Protein AF-A0A2V9JJ80-F1 (afdb_monomer)

Structure (mmCIF, N/CA/C/O backbone):
data_AF-A0A2V9JJ80-F1
#
_entry.id   AF-A0A2V9JJ80-F1
#
loop_
_atom_site.group_PDB
_atom_site.id
_atom_site.type_symbol
_atom_site.label_atom_id
_atom_site.label_alt_id
_atom_site.label_comp_id
_atom_site.label_asym_id
_atom_site.label_entity_id
_atom_site.label_seq_id
_atom_site.pdbx_PDB_ins_code
_atom_site.Cartn_x
_atom_site.Cartn_y
_atom_site.Cartn_z
_atom_site.occupancy
_atom_site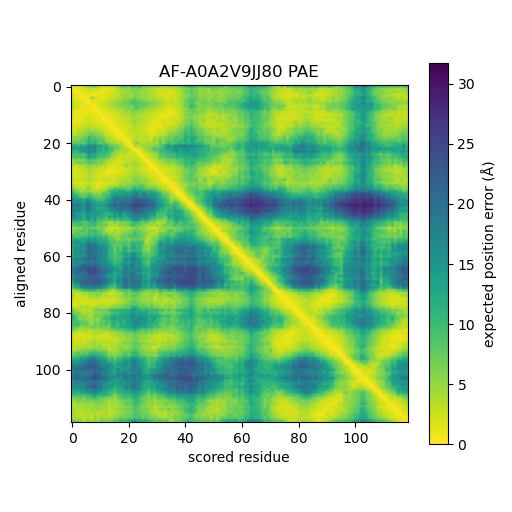.B_iso_or_equiv
_atom_site.auth_seq_id
_atom_site.auth_comp_id
_atom_site.auth_asym_id
_atom_site.auth_atom_id
_atom_site.pdbx_PDB_model_num
ATOM 1 N N . TRP A 1 1 ? -4.867 1.746 -1.359 1.00 83.94 1 TRP A N 1
ATOM 2 C CA . TRP A 1 1 ? -5.745 0.663 -0.874 1.00 83.94 1 TRP A CA 1
ATOM 3 C C . TRP A 1 1 ? -5.956 0.788 0.619 1.00 83.94 1 TRP A C 1
ATOM 5 O O . TRP A 1 1 ? -5.020 1.147 1.318 1.00 83.94 1 TRP A O 1
ATOM 15 N N . ILE A 1 2 ? -7.174 0.524 1.098 1.00 88.44 2 ILE A N 1
ATOM 16 C CA . ILE A 1 2 ? -7.571 0.784 2.489 1.00 88.44 2 ILE A CA 1
ATOM 17 C C . ILE A 1 2 ? -8.243 -0.460 3.075 1.00 88.44 2 ILE A C 1
ATOM 19 O O . ILE A 1 2 ? -9.131 -1.037 2.441 1.00 88.44 2 ILE A O 1
ATOM 23 N N . LYS A 1 3 ? -7.853 -0.871 4.286 1.00 91.19 3 LYS A N 1
ATOM 24 C CA . LYS A 1 3 ? -8.502 -1.970 5.006 1.00 91.19 3 LYS A CA 1
ATOM 25 C C . LYS A 1 3 ? -8.538 -1.756 6.510 1.00 91.19 3 LYS A C 1
ATOM 27 O O . LYS A 1 3 ? -7.521 -1.507 7.142 1.00 91.19 3 LYS A O 1
ATOM 32 N N . THR A 1 4 ? -9.712 -1.952 7.090 1.00 88.81 4 THR A N 1
ATOM 33 C CA . THR A 1 4 ? -9.906 -1.899 8.538 1.00 88.81 4 THR A CA 1
ATOM 34 C C . THR A 1 4 ? -9.625 -3.255 9.173 1.00 88.81 4 THR A C 1
ATOM 36 O O . THR A 1 4 ? -10.205 -4.265 8.758 1.00 88.81 4 THR A O 1
ATOM 39 N N . ASP A 1 5 ? -8.792 -3.274 10.209 1.00 87.12 5 ASP A N 1
ATOM 40 C CA . ASP A 1 5 ? -8.823 -4.341 11.197 1.00 87.12 5 ASP A CA 1
ATOM 41 C C . ASP A 1 5 ? -10.119 -4.214 12.000 1.00 87.12 5 ASP A C 1
ATOM 43 O O . ASP A 1 5 ? -10.308 -3.304 12.800 1.00 87.12 5 ASP A O 1
ATOM 47 N N . ARG A 1 6 ? -11.036 -5.150 11.772 1.00 83.81 6 ARG A N 1
ATOM 48 C CA . ARG A 1 6 ? -12.364 -5.159 12.393 1.00 83.81 6 ARG A CA 1
ATOM 49 C C . ARG A 1 6 ? -12.331 -5.337 13.913 1.00 83.81 6 ARG A C 1
ATOM 51 O O . ARG A 1 6 ? -13.335 -5.033 14.545 1.00 83.81 6 ARG A O 1
ATOM 58 N N . SER A 1 7 ? -11.249 -5.877 14.471 1.00 83.69 7 SER A N 1
ATOM 59 C CA . SER A 1 7 ? -11.152 -6.211 15.896 1.00 83.69 7 SER A CA 1
AT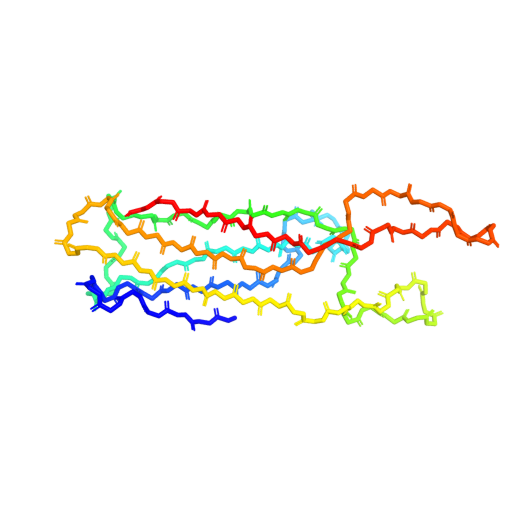OM 60 C C . SER A 1 7 ? -10.736 -5.023 16.764 1.00 83.69 7 SER A C 1
ATOM 62 O O . SER A 1 7 ? -11.223 -4.886 17.884 1.00 83.69 7 SER A O 1
ATOM 64 N N . THR A 1 8 ? -9.856 -4.174 16.233 1.00 80.06 8 THR A N 1
ATOM 65 C CA . THR A 1 8 ? -9.323 -2.980 16.898 1.00 80.06 8 THR A CA 1
ATOM 66 C C . THR A 1 8 ? -9.903 -1.694 16.323 1.00 80.06 8 THR A C 1
ATOM 68 O O . THR A 1 8 ? -9.883 -0.670 16.986 1.00 80.06 8 THR A O 1
ATOM 71 N N . GLY A 1 9 ? -10.438 -1.721 15.100 1.00 82.88 9 GLY A N 1
ATOM 72 C CA . GLY A 1 9 ? -10.909 -0.536 14.384 1.00 82.88 9 GLY A CA 1
ATOM 73 C C . GLY A 1 9 ? -9.802 0.241 13.665 1.00 82.88 9 GLY A C 1
ATOM 74 O O . GLY A 1 9 ? -10.101 1.255 13.037 1.00 82.88 9 GLY A O 1
ATOM 75 N N . ILE A 1 10 ? -8.550 -0.230 13.702 1.00 84.38 10 ILE A N 1
ATOM 76 C CA . ILE A 1 10 ? -7.419 0.419 13.027 1.00 84.38 10 ILE A CA 1
ATOM 77 C C . ILE A 1 10 ? -7.591 0.333 11.507 1.00 84.38 10 ILE A C 1
ATOM 79 O O . ILE A 1 10 ? -7.815 -0.740 10.938 1.00 84.38 10 ILE A O 1
ATOM 83 N N . ILE A 1 11 ? -7.474 1.469 10.825 1.00 86.94 11 ILE A N 1
ATOM 84 C CA . ILE A 1 11 ? -7.534 1.564 9.366 1.00 86.94 11 ILE A CA 1
ATOM 85 C C . ILE A 1 11 ? -6.114 1.513 8.816 1.00 86.94 11 ILE A C 1
ATOM 87 O O . ILE A 1 11 ? -5.292 2.356 9.143 1.00 86.94 11 ILE A O 1
ATOM 91 N N . ASN A 1 12 ? -5.852 0.563 7.927 1.00 86.44 12 ASN A N 1
ATOM 92 C CA . ASN A 1 12 ? -4.579 0.388 7.245 1.00 86.44 12 ASN A CA 1
ATOM 93 C C . ASN A 1 12 ? -4.662 0.943 5.828 1.00 86.44 12 ASN A C 1
ATOM 95 O O . ASN A 1 12 ? -5.611 0.640 5.102 1.00 86.44 12 ASN A O 1
ATOM 99 N N . ILE A 1 13 ? -3.663 1.716 5.420 1.00 86.88 13 ILE A N 1
ATOM 100 C CA . ILE A 1 13 ? -3.606 2.400 4.131 1.00 86.88 13 ILE A CA 1
ATOM 101 C C . ILE A 1 13 ? -2.283 2.056 3.460 1.00 86.88 13 ILE A C 1
ATOM 103 O O . ILE A 1 13 ? -1.235 2.557 3.852 1.00 86.88 13 ILE A O 1
ATOM 107 N N . ALA A 1 14 ? -2.347 1.221 2.427 1.00 86.88 14 ALA A N 1
ATOM 108 C CA . ALA A 1 14 ? -1.212 0.924 1.563 1.00 86.88 14 ALA A CA 1
ATOM 109 C C . ALA A 1 14 ? -1.273 1.792 0.300 1.00 86.88 14 ALA A C 1
ATOM 111 O O . ALA A 1 14 ? -2.326 1.862 -0.348 1.00 86.88 14 ALA A O 1
ATOM 112 N N . TYR A 1 15 ? -0.176 2.446 -0.067 1.00 82.19 15 TYR A N 1
ATOM 113 C CA . TYR A 1 15 ? -0.125 3.337 -1.228 1.00 82.19 15 TYR A CA 1
ATOM 114 C C . TYR A 1 15 ? 1.271 3.403 -1.847 1.00 82.19 15 TYR A C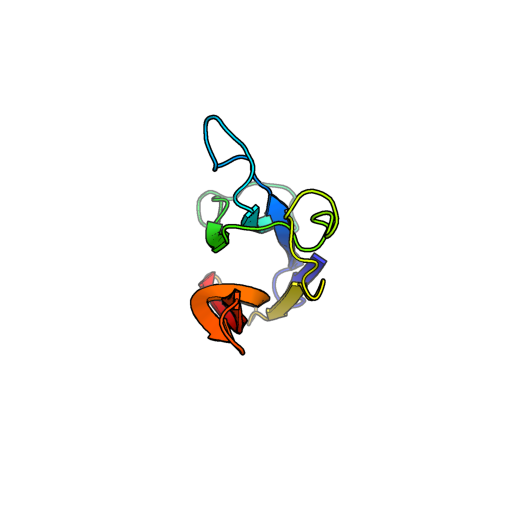 1
ATOM 116 O O . TYR A 1 15 ? 2.267 3.118 -1.186 1.00 82.19 15 TYR A O 1
ATOM 124 N N . TYR A 1 16 ? 1.327 3.780 -3.123 1.00 81.50 16 TYR A N 1
ATOM 125 C CA . TYR A 1 16 ? 2.578 4.069 -3.812 1.00 81.50 16 TYR A CA 1
ATOM 126 C C . TYR A 1 16 ? 2.985 5.530 -3.602 1.00 81.50 16 TYR A C 1
ATOM 128 O O . TYR A 1 16 ? 2.131 6.417 -3.589 1.00 81.50 16 TYR A O 1
ATOM 136 N N . THR A 1 17 ? 4.280 5.790 -3.461 1.00 78.56 17 THR A N 1
ATOM 137 C CA . THR A 1 17 ? 4.844 7.146 -3.427 1.00 78.56 17 THR A CA 1
ATOM 138 C C . THR A 1 17 ? 6.290 7.131 -3.902 1.00 78.56 17 THR A C 1
ATOM 140 O O . THR A 1 17 ? 7.012 6.193 -3.595 1.00 78.56 17 THR A O 1
ATOM 143 N N . SER A 1 18 ? 6.743 8.159 -4.615 1.00 76.25 18 SER A N 1
ATOM 144 C CA . SER A 1 18 ? 8.164 8.360 -4.942 1.00 76.25 18 SER A CA 1
ATOM 145 C C . SER A 1 18 ? 8.856 9.354 -4.008 1.00 76.25 18 SER A C 1
ATOM 147 O O . SER A 1 18 ? 10.000 9.742 -4.239 1.00 76.25 18 SER A O 1
ATOM 149 N N . GLN A 1 19 ? 8.188 9.776 -2.927 1.00 76.75 19 GLN A N 1
ATOM 150 C CA . GLN A 1 19 ? 8.673 10.850 -2.052 1.00 76.75 19 GLN A CA 1
ATOM 151 C C . GLN A 1 19 ? 10.050 10.585 -1.426 1.00 76.75 19 GLN A C 1
ATOM 153 O O . GLN A 1 19 ? 10.718 11.524 -1.005 1.00 76.75 19 GLN A O 1
ATOM 158 N N . ASN A 1 20 ? 10.458 9.318 -1.322 1.00 75.06 20 ASN A N 1
ATOM 159 C CA . ASN A 1 20 ? 11.731 8.920 -0.725 1.00 75.06 20 ASN A CA 1
ATOM 160 C C . ASN A 1 20 ? 12.841 8.707 -1.761 1.00 75.06 20 ASN A C 1
ATOM 162 O O . ASN A 1 20 ? 13.980 8.427 -1.395 1.00 75.06 20 ASN A O 1
ATOM 166 N N . ASP A 1 21 ? 12.546 8.887 -3.049 1.00 70.12 21 ASP A N 1
ATOM 167 C CA . ASP A 1 21 ? 13.530 8.851 -4.129 1.00 70.12 21 ASP A CA 1
ATOM 168 C C . ASP A 1 21 ? 14.100 10.245 -4.418 1.00 70.12 21 ASP A C 1
ATOM 170 O O . ASP A 1 21 ? 14.049 10.761 -5.536 1.00 70.12 21 ASP A O 1
ATOM 174 N N . GLY A 1 22 ? 14.638 10.849 -3.353 1.00 73.94 22 GLY A N 1
ATOM 175 C CA . GLY A 1 22 ? 15.392 12.102 -3.319 1.00 73.94 22 GLY A CA 1
ATOM 176 C C . GLY A 1 22 ? 15.185 13.040 -4.513 1.00 73.94 22 GLY A C 1
ATOM 177 O O . GLY A 1 22 ? 14.164 13.714 -4.626 1.00 73.94 22 GLY A O 1
ATOM 178 N N . THR A 1 23 ? 16.208 13.127 -5.367 1.00 68.50 23 THR A N 1
ATOM 179 C CA . THR A 1 23 ? 16.321 14.140 -6.428 1.00 68.50 23 THR A CA 1
ATOM 180 C C . THR A 1 23 ? 15.453 13.867 -7.649 1.00 68.50 23 THR A C 1
ATOM 182 O O . THR A 1 23 ? 15.036 14.814 -8.310 1.00 68.50 23 THR A O 1
ATOM 185 N N . PHE A 1 24 ? 15.218 12.602 -7.989 1.00 66.25 24 PHE A N 1
ATOM 186 C CA . PHE A 1 24 ? 14.691 12.256 -9.306 1.00 66.25 24 PHE A CA 1
ATOM 187 C C . PHE A 1 24 ? 13.285 11.654 -9.283 1.00 66.25 24 PHE A C 1
ATOM 189 O O . PHE A 1 24 ? 12.645 11.631 -10.331 1.00 66.25 24 PHE A O 1
ATOM 196 N N . GLN A 1 25 ? 12.804 11.216 -8.114 1.00 71.38 25 GLN A N 1
ATOM 197 C CA . GLN A 1 25 ? 11.424 10.782 -7.872 1.00 71.38 25 GLN A CA 1
ATOM 198 C C . GLN A 1 25 ? 10.890 9.743 -8.872 1.00 71.38 25 GLN A C 1
ATOM 200 O O . GLN A 1 25 ? 9.688 9.686 -9.127 1.00 71.38 25 GLN A O 1
ATOM 205 N N . HIS A 1 26 ? 11.773 8.917 -9.431 1.00 63.69 26 HIS A N 1
ATOM 206 C CA . HIS A 1 26 ? 11.430 7.873 -10.395 1.00 63.69 26 HIS A CA 1
ATOM 207 C C . HIS A 1 26 ? 11.271 6.499 -9.744 1.00 63.69 26 HIS A C 1
ATOM 209 O O . HIS A 1 26 ? 10.568 5.647 -10.283 1.00 63.69 26 HIS A O 1
ATOM 215 N N . ARG A 1 27 ? 11.874 6.276 -8.570 1.00 67.69 27 ARG A N 1
ATOM 216 C CA . ARG A 1 27 ? 11.654 5.052 -7.799 1.00 67.69 27 ARG A CA 1
ATOM 217 C C . ARG A 1 27 ? 10.377 5.189 -6.993 1.00 67.69 27 ARG A C 1
ATOM 219 O O . ARG A 1 27 ? 10.252 6.086 -6.161 1.00 67.69 27 ARG A O 1
ATOM 226 N N . LEU A 1 28 ? 9.444 4.273 -7.211 1.00 71.00 28 LEU A N 1
ATOM 227 C CA . LEU A 1 28 ? 8.282 4.153 -6.353 1.00 71.00 28 LEU A CA 1
ATOM 228 C C . LEU A 1 28 ? 8.606 3.329 -5.120 1.00 7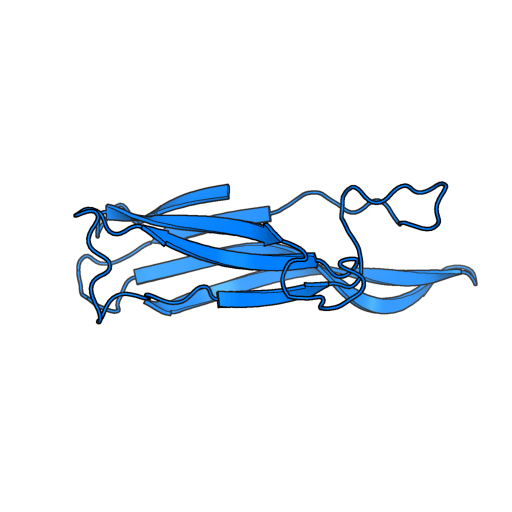1.00 28 LEU A C 1
ATOM 230 O O . LEU A 1 28 ? 9.322 2.334 -5.144 1.00 71.00 28 LEU A O 1
ATOM 234 N N . ASN A 1 29 ? 7.981 3.701 -4.027 1.00 75.88 29 ASN A N 1
ATOM 235 C CA . ASN A 1 29 ? 7.952 2.953 -2.801 1.00 75.88 29 ASN A CA 1
ATOM 236 C C . ASN A 1 29 ? 6.523 2.536 -2.495 1.00 75.88 29 ASN A C 1
ATOM 238 O O . ASN A 1 29 ? 5.581 3.278 -2.767 1.00 75.88 29 ASN A O 1
ATOM 242 N N . VAL A 1 30 ? 6.367 1.371 -1.873 1.00 78.38 30 VAL A N 1
ATOM 243 C CA . VAL A 1 30 ? 5.098 1.002 -1.240 1.00 78.38 30 VAL A CA 1
ATOM 244 C C . VAL A 1 30 ? 5.175 1.414 0.214 1.00 78.38 30 VAL A C 1
ATOM 246 O O . VAL A 1 30 ? 6.100 1.021 0.919 1.00 78.38 30 VAL A O 1
ATOM 249 N N . TYR A 1 31 ? 4.236 2.241 0.642 1.00 82.62 31 TYR A N 1
ATOM 250 C CA . TYR A 1 31 ? 4.140 2.757 1.995 1.00 82.62 31 TYR A CA 1
ATOM 251 C C . TYR A 1 31 ? 2.908 2.169 2.677 1.00 82.62 31 TYR A C 1
ATOM 253 O O . TYR A 1 31 ? 1.871 1.991 2.034 1.00 82.62 31 TYR A O 1
ATOM 261 N N . LEU A 1 32 ? 3.010 1.895 3.976 1.00 81.38 32 LEU A N 1
ATOM 262 C CA . LEU A 1 32 ? 1.875 1.530 4.821 1.00 81.38 32 LEU A CA 1
ATOM 263 C C . LEU A 1 32 ? 1.742 2.530 5.967 1.00 81.38 32 LEU A C 1
ATOM 265 O O . LEU A 1 32 ? 2.688 2.738 6.724 1.00 81.38 32 LEU A O 1
ATOM 269 N N . ASN A 1 33 ? 0.555 3.127 6.061 1.00 82.12 33 ASN A N 1
ATOM 270 C CA . ASN A 1 33 ? 0.137 4.035 7.125 1.00 82.12 33 ASN A CA 1
ATOM 271 C C . ASN A 1 33 ? -1.082 3.495 7.853 1.00 82.12 33 ASN A C 1
ATOM 273 O O . ASN A 1 33 ? -1.887 2.771 7.261 1.00 82.12 33 ASN A O 1
ATOM 277 N N . HIS A 1 34 ? -1.268 3.936 9.096 1.00 81.50 34 HIS A N 1
ATOM 278 C CA . HIS A 1 34 ? -2.414 3.566 9.915 1.00 81.50 34 HIS A CA 1
ATOM 279 C C . HIS A 1 34 ? -3.173 4.793 10.432 1.00 81.50 34 HIS A C 1
ATOM 281 O O . HIS A 1 34 ? -2.593 5.852 10.663 1.00 81.50 34 HIS A O 1
ATOM 287 N N . ILE A 1 35 ? -4.483 4.641 10.620 1.00 80.94 35 ILE A N 1
ATOM 288 C CA . ILE A 1 35 ? -5.334 5.588 11.345 1.00 80.94 35 ILE A CA 1
ATOM 289 C C . ILE A 1 35 ? -5.990 4.821 12.487 1.00 80.94 35 ILE A C 1
ATOM 291 O O . ILE A 1 35 ? -6.694 3.834 12.254 1.00 80.94 35 ILE A O 1
ATOM 295 N N . ASN A 1 36 ? -5.762 5.278 13.715 1.00 78.44 36 ASN A N 1
ATOM 296 C CA . ASN A 1 36 ? -6.400 4.705 14.893 1.00 78.44 36 ASN A CA 1
ATOM 297 C C . ASN A 1 36 ? -7.892 5.073 14.941 1.00 78.44 36 ASN A C 1
ATOM 299 O O . ASN A 1 36 ? -8.276 6.153 14.484 1.00 78.44 36 ASN A O 1
ATOM 303 N N . PRO A 1 37 ? -8.746 4.199 15.500 1.00 79.00 37 PRO A N 1
ATOM 304 C CA . PRO A 1 37 ? -10.195 4.415 15.552 1.00 79.00 37 PRO A CA 1
ATOM 305 C C . PRO A 1 37 ? -10.607 5.658 16.353 1.00 79.00 37 PRO A C 1
ATOM 307 O O . PRO A 1 37 ? -11.665 6.226 16.098 1.00 79.00 37 PRO A O 1
ATOM 310 N N . ASP A 1 38 ? -9.786 6.083 17.313 1.00 76.88 38 ASP A N 1
ATOM 311 C CA . ASP A 1 38 ? -9.989 7.276 18.138 1.00 76.88 38 ASP A CA 1
ATOM 312 C C . ASP A 1 38 ? -9.443 8.560 17.485 1.00 76.88 38 ASP A C 1
ATOM 314 O O . ASP A 1 38 ? -9.592 9.649 18.038 1.00 76.88 38 ASP A O 1
ATOM 318 N N . GLY A 1 39 ? -8.819 8.449 16.305 1.00 64.44 39 GLY A N 1
ATOM 319 C CA . GLY A 1 39 ? -8.175 9.559 15.605 1.00 64.44 39 GLY A CA 1
ATOM 320 C C . GLY A 1 39 ? -6.920 10.094 16.301 1.00 64.44 39 GLY A C 1
ATOM 321 O O . GLY A 1 39 ? -6.333 11.064 15.819 1.00 64.44 39 GLY A O 1
ATOM 322 N N . LEU A 1 40 ? -6.489 9.482 17.407 1.00 61.62 40 LEU A N 1
ATOM 323 C CA . LEU A 1 40 ? -5.286 9.865 18.133 1.00 61.62 40 LEU A CA 1
ATOM 324 C C . LEU A 1 40 ? -4.109 9.040 17.614 1.00 61.62 40 LEU A C 1
ATOM 326 O O . LEU A 1 40 ? -4.164 7.814 17.553 1.00 61.62 40 LEU A O 1
ATOM 330 N N . LEU A 1 41 ? -3.003 9.699 17.266 1.00 55.56 41 LEU A N 1
ATOM 331 C CA . LEU A 1 41 ? -1.717 9.026 17.065 1.00 55.56 41 LEU A CA 1
ATOM 332 C C . LEU A 1 41 ? -1.214 8.556 18.437 1.00 55.56 41 LEU A C 1
ATOM 334 O O . LEU A 1 41 ? -0.516 9.278 19.144 1.00 55.56 41 LEU A O 1
ATOM 338 N N . ASN A 1 42 ? -1.657 7.373 18.859 1.00 51.44 42 ASN A N 1
ATOM 339 C CA . ASN A 1 42 ? -1.232 6.763 20.109 1.00 51.44 42 ASN A CA 1
ATOM 340 C C . ASN A 1 42 ? 0.242 6.358 19.973 1.00 51.44 42 ASN A C 1
ATOM 342 O O . ASN A 1 42 ? 0.598 5.662 19.028 1.00 51.44 42 ASN A O 1
ATOM 346 N N . VAL A 1 43 ? 1.090 6.776 20.914 1.00 45.53 43 VAL A N 1
ATOM 347 C CA . VAL A 1 43 ? 2.564 6.628 20.853 1.00 45.53 43 VAL A CA 1
ATOM 348 C C . VAL A 1 43 ? 3.019 5.155 20.871 1.00 45.53 43 VAL A C 1
ATOM 350 O O . VAL A 1 43 ? 4.157 4.853 20.535 1.00 45.53 43 VAL A O 1
ATOM 353 N N . ASN A 1 44 ? 2.118 4.237 21.242 1.00 45.44 44 ASN A N 1
ATOM 354 C CA . ASN A 1 44 ? 2.352 2.789 21.249 1.00 45.44 44 ASN A CA 1
ATOM 355 C C . ASN A 1 44 ? 1.674 2.043 20.085 1.00 45.44 44 ASN A C 1
ATOM 357 O O . ASN A 1 44 ? 1.874 0.840 19.945 1.00 45.44 44 ASN A O 1
ATOM 361 N N . ALA A 1 45 ? 0.857 2.722 19.274 1.00 53.12 45 ALA A N 1
ATOM 362 C CA . ALA A 1 45 ? 0.407 2.186 17.993 1.00 53.12 45 ALA A CA 1
ATOM 363 C C . ALA A 1 45 ? 1.512 2.428 16.960 1.00 53.12 45 ALA A C 1
ATOM 365 O O . ALA A 1 45 ? 2.338 3.317 17.154 1.00 53.12 45 ALA A O 1
ATOM 366 N N . ILE A 1 46 ? 1.529 1.678 15.853 1.00 55.47 46 ILE A N 1
ATOM 367 C CA . ILE A 1 46 ? 2.436 1.987 14.741 1.00 55.47 46 ILE A CA 1
ATOM 368 C C . ILE A 1 46 ? 2.165 3.417 14.259 1.00 55.47 46 ILE A C 1
ATOM 370 O O . ILE A 1 46 ? 1.194 3.678 13.548 1.00 55.47 46 ILE A O 1
ATOM 374 N N . SER A 1 47 ? 3.015 4.335 14.714 1.00 54.19 47 SER A N 1
ATOM 375 C CA . SER A 1 47 ? 2.981 5.771 14.442 1.00 54.19 47 SER A CA 1
ATOM 376 C C . SER A 1 47 ? 3.715 6.131 13.160 1.00 54.19 47 SER A C 1
ATOM 378 O O . SER A 1 47 ? 3.629 7.267 12.697 1.00 54.19 47 SER A O 1
ATOM 380 N N . ASP A 1 48 ? 4.438 5.163 12.601 1.00 61.22 48 ASP A N 1
ATOM 381 C CA . ASP A 1 48 ? 5.451 5.413 11.598 1.00 61.22 48 ASP A CA 1
ATOM 382 C C . ASP A 1 48 ? 5.006 4.866 10.247 1.00 61.22 48 ASP A C 1
ATOM 384 O O . ASP A 1 48 ? 4.496 3.753 10.110 1.00 61.22 48 ASP A O 1
ATOM 388 N N . THR A 1 49 ? 5.226 5.672 9.216 1.00 67.56 49 THR A N 1
ATOM 389 C CA . THR A 1 49 ? 5.068 5.247 7.834 1.00 67.56 49 THR A CA 1
ATOM 390 C C . THR A 1 49 ? 6.143 4.222 7.492 1.00 67.56 49 THR A C 1
ATOM 392 O O . THR A 1 49 ? 7.332 4.544 7.466 1.00 67.56 49 THR A O 1
ATOM 395 N N . HIS A 1 50 ? 5.740 2.994 7.174 1.00 71.50 50 HIS A N 1
ATOM 396 C CA . HIS A 1 50 ? 6.691 1.952 6.800 1.00 71.50 50 HIS A CA 1
ATOM 397 C C . HIS A 1 50 ? 6.948 1.948 5.299 1.00 71.50 50 HIS A C 1
ATOM 399 O O . HIS A 1 50 ? 6.033 1.718 4.508 1.00 71.50 50 HIS A O 1
ATOM 405 N N . VAL A 1 51 ? 8.214 2.131 4.916 1.00 76.50 51 VAL A N 1
ATOM 406 C CA . VAL A 1 51 ? 8.685 1.858 3.555 1.00 76.50 51 VAL A CA 1
ATOM 407 C C . VAL A 1 51 ? 8.784 0.347 3.378 1.00 76.50 51 VAL A C 1
ATOM 409 O O . VAL A 1 51 ? 9.692 -0.293 3.900 1.00 76.50 51 VAL A O 1
ATOM 412 N N . ILE A 1 52 ? 7.830 -0.229 2.657 1.00 74.06 52 ILE A N 1
ATOM 413 C CA . ILE A 1 52 ? 7.727 -1.671 2.432 1.00 74.06 52 ILE A CA 1
ATOM 414 C C . ILE A 1 52 ? 8.689 -2.136 1.326 1.00 74.06 52 ILE A C 1
ATOM 416 O O . ILE A 1 52 ? 9.240 -3.231 1.406 1.00 74.06 52 ILE A O 1
ATOM 420 N N . THR A 1 53 ? 8.902 -1.324 0.287 1.00 71.06 53 THR A N 1
ATOM 421 C CA . THR A 1 53 ? 9.868 -1.605 -0.790 1.00 71.06 53 THR A CA 1
ATOM 422 C C . THR A 1 53 ? 10.303 -0.319 -1.498 1.00 71.06 53 THR A C 1
ATOM 424 O O . THR A 1 53 ? 9.654 0.721 -1.356 1.00 71.06 53 THR A O 1
ATOM 427 N N . SER A 1 54 ? 11.378 -0.390 -2.284 1.00 67.06 54 SER A N 1
ATOM 428 C CA . SER A 1 54 ? 11.792 0.620 -3.261 1.00 67.06 54 SER A CA 1
ATOM 429 C C . SER A 1 54 ? 11.929 -0.033 -4.635 1.00 67.06 54 SER A C 1
ATOM 431 O O . SER A 1 54 ? 12.923 -0.705 -4.909 1.00 67.06 54 SER A O 1
ATOM 433 N N . VAL A 1 55 ? 10.934 0.153 -5.493 1.00 66.88 55 VAL A N 1
ATOM 434 C CA . VAL A 1 55 ? 10.934 -0.334 -6.873 1.00 66.88 55 VAL A CA 1
ATOM 435 C C . VAL A 1 55 ? 11.393 0.767 -7.813 1.00 66.88 55 VAL A C 1
ATOM 437 O O . VAL A 1 55 ? 11.096 1.940 -7.618 1.00 66.88 55 VAL A O 1
ATOM 440 N N . VAL A 1 56 ? 12.135 0.393 -8.849 1.00 60.19 56 VAL A N 1
ATOM 441 C CA . VAL A 1 56 ? 12.787 1.375 -9.727 1.00 60.19 56 VAL A CA 1
ATOM 442 C C . VAL A 1 56 ? 11.810 2.045 -10.701 1.00 60.19 56 VAL A C 1
ATOM 444 O O . VAL A 1 56 ? 12.132 3.108 -11.212 1.00 60.19 56 VAL A O 1
ATOM 447 N N . ASN A 1 57 ? 10.621 1.469 -10.922 1.00 60.34 57 ASN A N 1
ATOM 448 C CA . ASN A 1 57 ? 9.686 1.945 -11.941 1.00 60.34 57 ASN A CA 1
ATOM 449 C C . ASN A 1 57 ? 8.244 2.101 -11.434 1.00 60.34 57 ASN A C 1
ATOM 451 O O . ASN A 1 57 ? 7.800 1.356 -10.558 1.00 60.34 57 ASN A O 1
ATOM 455 N N . ASP A 1 58 ? 7.516 3.022 -12.068 1.00 59.56 58 ASP A N 1
ATOM 456 C CA . ASP A 1 58 ? 6.087 3.276 -11.867 1.00 59.56 58 ASP A CA 1
ATOM 457 C C . ASP A 1 58 ? 5.211 2.280 -12.659 1.00 59.56 58 ASP A C 1
ATOM 459 O O . ASP A 1 58 ? 5.463 2.089 -13.848 1.00 59.56 58 ASP A O 1
ATOM 463 N N . PRO A 1 59 ? 4.183 1.629 -12.071 1.00 57.75 59 PRO A N 1
ATOM 464 C CA . PRO A 1 59 ? 3.235 0.819 -12.832 1.00 57.75 59 PRO A CA 1
ATOM 465 C C . PRO A 1 59 ? 2.471 1.594 -13.913 1.00 57.75 59 PRO A C 1
ATOM 467 O O . PRO A 1 59 ? 2.055 0.987 -14.898 1.00 57.75 59 PRO A O 1
ATOM 470 N N . ALA A 1 60 ? 2.358 2.919 -13.796 1.00 56.31 60 ALA A N 1
ATOM 471 C CA . ALA A 1 60 ? 1.828 3.815 -14.820 1.00 56.31 60 ALA A CA 1
ATOM 472 C C . ALA A 1 60 ? 2.905 4.390 -15.765 1.00 56.31 60 ALA A C 1
ATOM 474 O O . ALA A 1 60 ? 2.610 5.316 -16.523 1.00 56.31 60 ALA A O 1
ATOM 475 N N . ALA A 1 61 ? 4.147 3.891 -15.729 1.00 60.81 61 ALA A N 1
ATOM 476 C CA . ALA A 1 61 ? 5.225 4.429 -16.553 1.00 60.81 61 ALA A CA 1
ATOM 477 C C . ALA A 1 61 ? 4.949 4.234 -18.056 1.00 60.81 61 ALA A C 1
ATOM 479 O O . ALA A 1 61 ? 4.490 3.176 -18.489 1.00 60.81 61 ALA A O 1
ATOM 480 N N . ASP A 1 62 ? 5.242 5.273 -18.843 1.00 52.50 62 ASP A N 1
ATOM 481 C CA . ASP A 1 62 ? 4.972 5.322 -20.282 1.00 52.50 62 ASP A CA 1
ATOM 482 C C . ASP A 1 62 ? 5.957 4.433 -21.078 1.00 52.50 62 ASP A C 1
ATOM 484 O O . ASP A 1 62 ? 7.153 4.760 -21.125 1.00 52.50 62 ASP A O 1
ATOM 488 N N . PRO A 1 63 ? 5.469 3.378 -21.772 1.00 55.06 63 PRO A N 1
ATOM 489 C CA . PRO A 1 63 ? 6.265 2.512 -22.654 1.00 55.06 63 PRO A CA 1
ATOM 490 C C . PRO A 1 63 ? 7.087 3.262 -23.696 1.00 55.06 63 PRO A C 1
ATOM 492 O O . PRO A 1 63 ? 8.167 2.811 -24.079 1.00 55.06 63 PRO A O 1
ATOM 495 N N . LEU A 1 64 ? 6.594 4.409 -24.160 1.00 51.03 64 LEU A N 1
ATOM 496 C CA . LEU A 1 64 ? 7.224 5.215 -25.196 1.00 51.03 64 LEU A CA 1
ATOM 497 C C . LEU A 1 64 ? 8.396 6.051 -24.660 1.00 51.03 64 LEU A C 1
ATOM 499 O O . LEU A 1 64 ? 9.328 6.344 -25.407 1.00 51.03 64 LEU A O 1
ATOM 503 N N . LEU A 1 65 ? 8.382 6.402 -23.371 1.00 53.50 65 LEU A N 1
ATOM 504 C CA . LEU A 1 65 ? 9.445 7.162 -22.699 1.00 53.50 65 LEU A CA 1
ATOM 505 C C . LEU A 1 65 ? 10.450 6.257 -21.966 1.00 53.50 65 LEU A C 1
ATOM 507 O O . LEU A 1 65 ? 11.244 6.733 -21.157 1.00 53.50 65 LEU A O 1
ATOM 511 N N . GLY A 1 66 ? 10.433 4.952 -22.257 1.00 52.56 66 GLY A N 1
ATOM 512 C CA . GLY A 1 66 ? 11.310 3.961 -21.626 1.00 52.56 66 GLY A CA 1
ATOM 513 C C . GLY A 1 66 ? 10.838 3.505 -20.243 1.00 52.56 66 GLY A C 1
ATOM 514 O O . GLY A 1 66 ? 11.562 2.785 -19.556 1.00 52.56 66 GLY A O 1
ATOM 515 N N . GLY A 1 67 ? 9.633 3.904 -19.835 1.00 52.34 67 GLY A N 1
ATOM 516 C CA . GLY A 1 67 ? 8.949 3.364 -18.674 1.00 52.34 67 GLY A CA 1
ATOM 517 C C . GLY A 1 67 ? 8.262 2.059 -19.043 1.00 52.34 67 GLY A C 1
ATOM 518 O O . GLY A 1 67 ? 7.484 2.020 -19.975 1.00 52.34 67 GLY A O 1
ATOM 519 N N . PHE A 1 68 ? 8.521 0.958 -18.358 1.00 55.94 68 PHE A N 1
ATOM 520 C CA . PHE A 1 68 ? 7.765 -0.265 -18.638 1.00 55.94 68 PHE A CA 1
ATOM 521 C C . PHE A 1 68 ? 6.432 -0.198 -17.873 1.00 55.94 68 PHE A C 1
ATOM 523 O O . PHE A 1 68 ? 6.423 0.149 -16.700 1.00 55.94 68 PHE A O 1
ATOM 530 N N . PHE A 1 69 ? 5.304 -0.485 -18.524 1.00 51.50 69 PHE A N 1
ATOM 531 C CA . PHE A 1 69 ? 4.009 -0.617 -17.842 1.00 51.50 69 PHE A CA 1
ATOM 532 C C . PHE A 1 69 ? 4.046 -1.835 -16.904 1.00 51.50 69 PHE A C 1
ATOM 534 O O . PHE A 1 69 ? 4.484 -2.909 -17.329 1.00 51.50 69 PHE A O 1
ATOM 541 N N . PHE A 1 70 ? 3.574 -1.702 -15.658 1.00 55.16 70 PHE A N 1
ATOM 542 C CA . PHE A 1 70 ? 3.536 -2.811 -14.693 1.00 55.16 70 PHE A CA 1
ATOM 543 C C . PHE A 1 70 ? 2.135 -3.037 -14.141 1.00 55.16 70 PHE A C 1
ATOM 545 O O . PHE A 1 70 ? 1.377 -2.096 -13.934 1.00 55.16 70 PHE A O 1
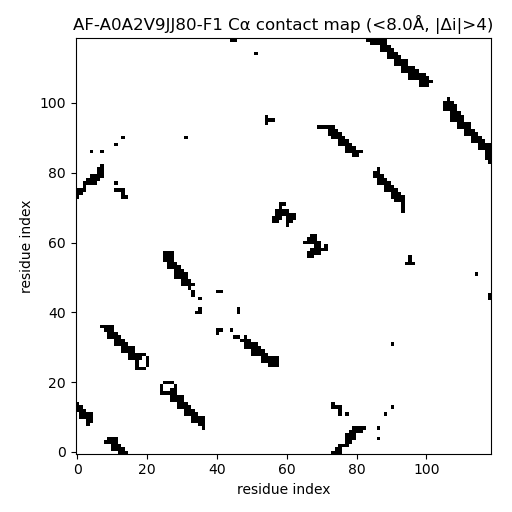ATOM 552 N N . GLY A 1 71 ? 1.823 -4.308 -13.861 1.00 54.06 71 GLY A N 1
ATOM 553 C CA . GLY A 1 71 ? 0.581 -4.698 -13.197 1.00 54.06 71 GLY A CA 1
ATOM 554 C C . GLY A 1 71 ? 0.349 -3.848 -11.950 1.00 54.06 71 GLY A C 1
ATOM 555 O O . GLY A 1 71 ? 1.214 -3.752 -11.084 1.00 54.06 71 GLY A O 1
ATOM 556 N N . ASP A 1 72 ? -0.822 -3.239 -11.885 1.00 60.16 72 ASP A N 1
ATOM 557 C CA . ASP A 1 72 ? -1.307 -2.238 -10.936 1.00 60.16 72 ASP A CA 1
ATOM 558 C C . ASP A 1 72 ? -1.894 -2.865 -9.660 1.00 60.16 72 ASP A C 1
ATOM 560 O O . ASP A 1 72 ? -2.766 -2.307 -8.986 1.00 60.16 72 ASP A O 1
ATOM 564 N N . TYR A 1 73 ? -1.411 -4.055 -9.305 1.00 72.12 73 TYR A N 1
ATOM 565 C CA . TYR A 1 73 ? -1.911 -4.779 -8.152 1.00 72.12 73 TYR A CA 1
ATOM 566 C C . TYR A 1 73 ? -1.176 -4.318 -6.907 1.00 72.12 73 TYR A C 1
ATOM 568 O O . TYR A 1 73 ? -0.065 -4.750 -6.632 1.00 72.12 73 TYR A O 1
ATOM 576 N N . ILE A 1 74 ? -1.843 -3.480 -6.124 1.00 83.12 74 ILE A N 1
ATOM 577 C CA . ILE A 1 74 ? -1.570 -3.292 -4.702 1.00 83.12 74 ILE A CA 1
ATOM 578 C C . ILE A 1 74 ? -2.819 -3.699 -3.931 1.00 83.12 74 ILE A C 1
ATOM 580 O O . ILE A 1 74 ? -3.937 -3.516 -4.394 1.00 83.12 74 ILE A O 1
ATOM 584 N N . GLY A 1 75 ? -2.649 -4.271 -2.752 1.00 85.31 75 GLY A N 1
ATOM 585 C CA . GLY A 1 75 ? -3.740 -4.688 -1.893 1.00 85.31 75 GLY A CA 1
ATOM 586 C C . GLY A 1 75 ? -3.311 -4.644 -0.440 1.00 85.31 75 GLY A C 1
ATOM 587 O O . GLY A 1 75 ? -2.134 -4.803 -0.116 1.00 85.31 75 GLY A O 1
ATOM 588 N N . VAL A 1 76 ? -4.279 -4.435 0.449 1.00 89.44 76 VAL A N 1
ATOM 589 C CA . VAL A 1 76 ? -4.064 -4.609 1.884 1.00 89.44 76 VAL A CA 1
ATOM 590 C C . VAL A 1 76 ? -5.182 -5.447 2.490 1.00 89.44 76 VAL A C 1
ATOM 592 O O . VAL A 1 76 ? -6.370 -5.217 2.248 1.00 89.44 76 VAL A O 1
ATOM 595 N N . ALA A 1 77 ? -4.790 -6.437 3.282 1.00 90.38 77 ALA A N 1
ATOM 596 C CA . ALA A 1 77 ? -5.660 -7.170 4.185 1.00 90.38 77 ALA A CA 1
ATOM 597 C C . ALA A 1 77 ? -5.227 -6.879 5.623 1.00 90.38 77 ALA A C 1
ATOM 599 O O . ALA A 1 77 ? -4.038 -6.757 5.892 1.00 90.38 77 ALA A O 1
ATOM 600 N N . ALA A 1 78 ? -6.180 -6.780 6.544 1.00 89.56 78 ALA A N 1
ATOM 601 C CA . ALA A 1 78 ? -5.909 -6.493 7.946 1.00 89.56 78 ALA A CA 1
ATOM 602 C C . ALA A 1 78 ? -6.718 -7.434 8.841 1.00 89.56 78 ALA A C 1
ATOM 604 O O . ALA A 1 78 ? -7.876 -7.746 8.537 1.00 89.56 78 ALA A O 1
ATOM 605 N N . ARG A 1 79 ? -6.100 -7.903 9.924 1.00 86.38 79 ARG A N 1
ATOM 606 C CA . ARG A 1 79 ? -6.715 -8.753 10.949 1.00 86.38 79 ARG A CA 1
ATOM 607 C C . AR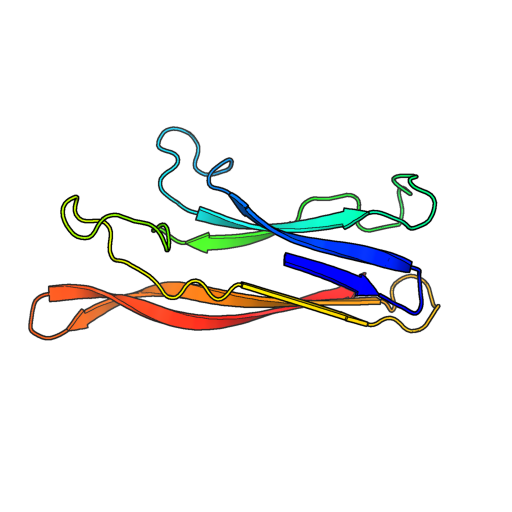G A 1 79 ? -6.038 -8.492 12.289 1.00 86.38 79 ARG A C 1
ATOM 609 O O . ARG A 1 79 ? -4.821 -8.578 12.357 1.00 86.38 79 ARG A O 1
ATOM 616 N N . GLY A 1 80 ? -6.821 -8.340 13.346 1.00 82.88 80 GLY A N 1
ATOM 617 C CA . GLY A 1 80 ? -6.340 -8.388 14.722 1.00 82.88 80 GLY A CA 1
ATOM 618 C C . GLY A 1 80 ? -7.184 -9.288 15.612 1.00 82.88 80 GLY A C 1
ATOM 619 O O . GLY A 1 80 ? -8.114 -9.964 15.153 1.00 82.88 80 GLY A O 1
ATOM 620 N N . LEU A 1 81 ? -6.805 -9.318 16.889 1.00 80.88 81 LEU A N 1
ATOM 621 C CA . LEU A 1 81 ? -7.377 -10.190 17.918 1.00 80.88 81 LEU A CA 1
ATOM 622 C C . LEU A 1 81 ? -7.928 -9.417 19.130 1.00 80.88 81 LEU A C 1
ATOM 624 O O . LEU A 1 81 ? -8.101 -10.014 20.187 1.00 80.88 81 LEU A O 1
ATOM 628 N N . SER A 1 82 ? -8.198 -8.111 18.996 1.00 74.25 82 SER A N 1
ATOM 629 C CA . SER A 1 82 ? -8.608 -7.231 20.114 1.00 74.25 82 SER A CA 1
ATOM 630 C C . SER A 1 82 ? -7.630 -7.239 21.306 1.00 74.25 82 SER A C 1
ATOM 632 O O . SER A 1 82 ? -8.015 -6.951 22.436 1.00 74.25 82 SER A O 1
ATOM 634 N N . ILE A 1 83 ? -6.369 -7.586 21.043 1.00 76.94 83 ILE A N 1
ATOM 635 C CA . ILE A 1 83 ? -5.243 -7.554 21.977 1.00 76.94 83 ILE A CA 1
ATOM 636 C C . ILE A 1 83 ? -4.208 -6.610 21.359 1.00 76.94 83 ILE A C 1
ATOM 638 O O . ILE A 1 83 ? -3.906 -6.741 20.168 1.00 76.94 83 ILE A O 1
ATOM 642 N N . ASP A 1 84 ? -3.675 -5.680 22.148 1.00 70.44 84 ASP A N 1
ATOM 643 C CA . ASP A 1 84 ? -2.634 -4.749 21.700 1.00 70.44 84 ASP A CA 1
ATOM 644 C C . ASP A 1 84 ? -1.401 -5.514 21.188 1.00 70.44 84 ASP A C 1
ATOM 646 O O . ASP A 1 84 ? -0.973 -6.498 21.798 1.00 70.44 84 ASP A O 1
ATOM 650 N N . GLY A 1 85 ? -0.838 -5.100 20.048 1.00 71.69 85 GLY A N 1
ATOM 651 C CA . GLY A 1 85 ? 0.304 -5.780 19.425 1.00 71.69 85 GLY A CA 1
ATOM 652 C C . GLY A 1 85 ? -0.028 -7.092 18.698 1.00 71.69 85 GLY A C 1
ATOM 653 O O . GLY A 1 85 ? 0.872 -7.758 18.183 1.00 71.69 85 GLY A O 1
ATOM 654 N N . ALA A 1 86 ? -1.296 -7.521 18.687 1.00 80.25 86 ALA A N 1
ATOM 655 C CA . ALA A 1 86 ? -1.739 -8.757 18.035 1.00 80.25 86 ALA A CA 1
ATOM 656 C C . ALA A 1 86 ? -2.435 -8.516 16.685 1.00 80.25 86 ALA A C 1
ATOM 658 O O . ALA A 1 86 ? -3.086 -9.423 16.147 1.00 80.25 86 ALA A O 1
ATOM 659 N N . SER A 1 87 ? -2.330 -7.303 16.151 1.00 84.06 87 SER A N 1
ATOM 660 C CA . SER A 1 87 ? -2.882 -6.921 14.860 1.00 84.06 87 SER A CA 1
ATOM 661 C C . SER A 1 87 ? -1.850 -7.105 13.757 1.00 84.06 87 SER A C 1
ATOM 663 O O . SER A 1 87 ? -0.640 -7.145 13.972 1.00 84.06 87 S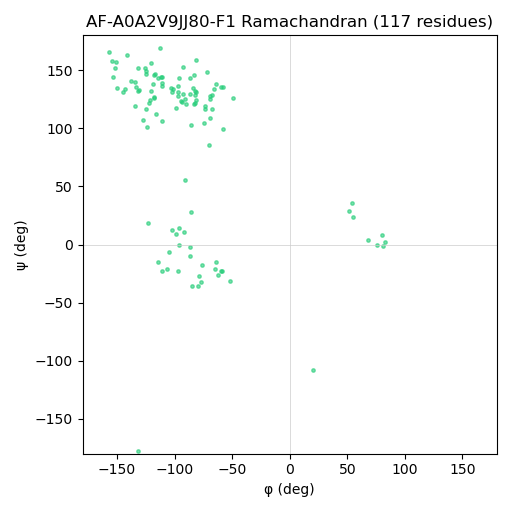ER A O 1
ATOM 665 N N . ARG A 1 88 ? -2.344 -7.343 12.544 1.00 86.81 88 ARG A N 1
ATOM 666 C CA . ARG A 1 88 ? -1.521 -7.657 11.381 1.00 86.81 88 ARG A CA 1
ATOM 667 C C . ARG A 1 88 ? -2.094 -7.034 10.131 1.00 86.81 88 ARG A C 1
ATOM 669 O O . ARG A 1 88 ? -3.277 -7.215 9.830 1.00 86.81 88 ARG A O 1
ATOM 676 N N . ALA A 1 89 ? -1.221 -6.416 9.350 1.00 88.06 89 ALA A N 1
ATOM 677 C CA . ALA A 1 89 ? -1.497 -6.016 7.983 1.00 88.06 89 ALA A CA 1
ATOM 678 C C . ALA A 1 89 ? -0.672 -6.871 7.025 1.00 88.06 89 ALA A C 1
ATOM 680 O O . ALA A 1 89 ? 0.502 -7.158 7.254 1.00 88.06 89 ALA A O 1
ATOM 681 N N . TYR A 1 90 ? -1.304 -7.264 5.930 1.00 88.00 90 TYR A N 1
ATOM 682 C CA . TYR A 1 90 ? -0.680 -7.945 4.812 1.00 88.00 90 TYR A CA 1
ATOM 683 C C . TYR A 1 90 ? -0.795 -7.035 3.602 1.00 88.00 90 TYR A C 1
ATOM 685 O O . TYR A 1 90 ? -1.905 -6.798 3.121 1.00 88.00 90 TYR A O 1
ATOM 693 N N . CYS A 1 91 ? 0.333 -6.520 3.127 1.00 86.81 91 CYS A N 1
ATOM 694 C CA . CYS A 1 91 ? 0.392 -5.745 1.899 1.00 86.81 91 CYS A CA 1
ATOM 695 C C . CYS A 1 91 ? 0.863 -6.655 0.765 1.00 86.81 91 CYS A C 1
ATOM 697 O O . CYS A 1 91 ? 1.959 -7.214 0.823 1.00 86.81 91 CYS A O 1
ATOM 699 N N . GLY A 1 92 ? 0.001 -6.836 -0.232 1.00 85.75 92 GLY A N 1
ATOM 700 C CA . GLY A 1 92 ? 0.323 -7.546 -1.463 1.00 85.75 92 GLY A CA 1
ATOM 701 C C . GLY A 1 92 ? 0.573 -6.537 -2.570 1.00 85.75 92 GLY A C 1
ATOM 702 O O . GLY A 1 92 ? -0.235 -5.624 -2.732 1.00 85.75 92 GLY A O 1
ATOM 703 N N . PHE A 1 93 ? 1.667 -6.675 -3.306 1.00 80.50 93 PHE A N 1
ATOM 704 C CA . PHE A 1 93 ? 1.948 -5.818 -4.451 1.00 80.50 93 PHE A CA 1
ATOM 705 C C . PHE A 1 93 ? 2.853 -6.506 -5.471 1.00 80.50 93 PHE A C 1
ATOM 707 O O . PHE A 1 93 ? 3.586 -7.434 -5.143 1.00 80.50 93 PHE A O 1
ATOM 714 N N . THR A 1 94 ? 2.819 -6.050 -6.712 1.00 77.50 94 THR A N 1
ATOM 715 C CA . THR A 1 94 ? 3.785 -6.413 -7.758 1.00 77.50 94 THR A CA 1
ATOM 716 C C . THR A 1 94 ? 5.027 -5.526 -7.664 1.00 77.50 94 THR A C 1
ATOM 718 O O . THR A 1 94 ? 4.918 -4.310 -7.492 1.00 77.50 94 THR A O 1
ATOM 721 N N . SER A 1 95 ? 6.220 -6.119 -7.762 1.00 71.75 95 SER A N 1
ATOM 722 C CA . SER A 1 95 ? 7.487 -5.377 -7.780 1.00 71.75 95 SER A CA 1
ATOM 723 C C . SER A 1 95 ? 8.512 -5.959 -8.744 1.00 71.75 95 SER A C 1
ATOM 725 O O . SER A 1 95 ? 8.415 -7.105 -9.180 1.00 71.75 95 SER A O 1
ATOM 727 N N . ASN A 1 96 ? 9.507 -5.128 -9.049 1.00 69.75 96 ASN A N 1
ATOM 728 C CA . ASN A 1 96 ? 10.669 -5.460 -9.854 1.00 69.75 96 ASN A CA 1
ATOM 729 C C . ASN A 1 96 ? 11.909 -5.468 -8.969 1.00 69.75 96 ASN A C 1
ATOM 731 O O . ASN A 1 96 ? 12.396 -4.398 -8.596 1.00 69.75 96 ASN A O 1
ATOM 735 N N . ASP A 1 97 ? 12.423 -6.652 -8.660 1.00 60.72 97 ASP A N 1
ATOM 736 C CA . ASP A 1 97 ? 13.497 -6.792 -7.671 1.00 60.72 97 ASP A CA 1
ATOM 737 C C . ASP A 1 97 ? 14.834 -7.215 -8.289 1.00 60.72 97 ASP A C 1
ATOM 739 O O . ASP A 1 97 ? 15.890 -6.965 -7.709 1.00 60.72 97 ASP A O 1
ATOM 743 N N . VAL A 1 98 ? 14.808 -7.842 -9.469 1.00 58.91 98 VAL A N 1
ATOM 744 C CA . VAL A 1 98 ? 16.004 -8.369 -10.142 1.00 58.91 98 VAL A CA 1
ATOM 745 C C . VAL A 1 98 ? 15.985 -7.959 -11.607 1.00 58.91 98 VAL A C 1
ATOM 747 O O . VAL A 1 98 ? 14.960 -8.065 -12.264 1.00 58.91 98 VAL A O 1
ATOM 750 N N . GLN A 1 99 ? 17.109 -7.497 -12.150 1.00 62.22 99 GLN A N 1
ATOM 751 C CA . GLN A 1 99 ? 17.229 -7.213 -13.580 1.00 62.22 99 GLN A CA 1
ATOM 752 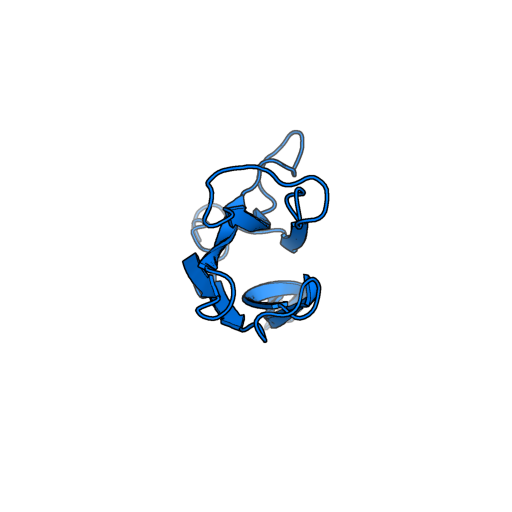C C . GLN A 1 99 ? 17.541 -8.512 -14.340 1.00 62.22 99 GLN A C 1
ATOM 754 O O . GLN A 1 99 ? 18.542 -9.167 -14.056 1.00 62.22 99 GLN A O 1
ATOM 759 N N . GLY A 1 100 ? 16.680 -8.900 -15.280 1.00 60.81 100 GLY A N 1
ATOM 760 C CA . GLY A 1 100 ? 16.845 -10.071 -16.144 1.00 60.81 100 GLY A CA 1
ATOM 761 C C . GLY A 1 100 ? 17.069 -9.682 -17.608 1.00 60.81 100 GLY A C 1
ATOM 762 O O . GLY A 1 100 ? 16.889 -8.530 -17.999 1.00 60.81 100 GLY A O 1
ATOM 763 N N . SER A 1 101 ? 17.459 -10.647 -18.444 1.00 65.12 101 SER A N 1
ATOM 764 C CA . SER A 1 101 ? 17.467 -10.469 -19.901 1.00 65.12 101 SER A CA 1
ATOM 765 C C . SER A 1 101 ? 16.508 -11.453 -20.552 1.00 65.12 101 SER A C 1
ATOM 767 O O . SER A 1 101 ? 16.613 -12.661 -20.343 1.00 65.12 101 SER A O 1
ATOM 769 N N . TYR A 1 102 ? 15.593 -10.929 -21.363 1.00 58.62 102 TYR A N 1
ATOM 770 C CA . TYR A 1 102 ? 14.603 -11.702 -22.100 1.00 58.62 102 TYR A CA 1
ATOM 771 C C . TYR A 1 102 ? 14.737 -11.354 -23.579 1.00 58.62 102 TYR A C 1
ATOM 773 O O . TYR A 1 102 ? 14.572 -10.201 -23.973 1.00 58.62 102 TYR A O 1
ATOM 781 N N . SER A 1 103 ? 15.093 -12.340 -24.405 1.00 71.00 103 SER A N 1
ATOM 782 C CA . SER A 1 103 ? 15.294 -12.154 -25.853 1.00 71.00 103 SER A CA 1
ATOM 783 C C . SER A 1 103 ? 16.281 -11.029 -26.212 1.00 71.00 103 SER A C 1
ATOM 785 O O . SER A 1 103 ? 16.097 -10.324 -27.200 1.00 71.00 103 SER A O 1
ATOM 787 N N . GLY A 1 104 ? 17.330 -10.842 -25.402 1.00 68.31 104 GLY A N 1
ATOM 788 C CA . GLY A 1 104 ? 18.352 -9.808 -25.612 1.00 68.31 104 GLY A CA 1
ATOM 789 C C . GLY A 1 104 ? 17.964 -8.409 -25.126 1.00 68.31 104 GLY A C 1
ATOM 790 O O . GLY A 1 104 ? 18.783 -7.496 -25.199 1.00 68.31 104 GLY A O 1
ATOM 791 N N . VAL A 1 105 ? 16.757 -8.232 -24.583 1.00 59.44 105 VAL A N 1
ATOM 792 C CA . VAL A 1 105 ? 16.316 -6.984 -23.954 1.00 59.44 105 VAL A CA 1
ATOM 793 C C . VAL A 1 105 ? 16.503 -7.103 -22.446 1.00 59.44 105 VAL A C 1
ATOM 795 O O . VAL A 1 105 ? 16.072 -8.082 -21.836 1.00 59.44 105 VAL A O 1
ATOM 798 N N . SER A 1 106 ? 17.184 -6.128 -21.840 1.00 61.22 106 SER A N 1
ATOM 799 C CA . SER A 1 106 ? 17.272 -6.032 -20.381 1.00 61.22 106 SER A CA 1
ATOM 800 C C . SER A 1 106 ? 15.927 -5.554 -19.848 1.00 61.22 106 SER A C 1
ATOM 802 O O . SER A 1 106 ? 15.472 -4.471 -20.214 1.00 61.22 106 SER A O 1
ATOM 804 N N . ALA A 1 107 ? 15.287 -6.363 -19.012 1.00 61.03 107 ALA A N 1
ATOM 805 C CA . ALA A 1 107 ? 14.033 -6.014 -18.370 1.00 61.03 107 ALA A CA 1
ATOM 806 C C . ALA A 1 107 ? 14.071 -6.452 -16.903 1.00 61.03 107 ALA A C 1
ATOM 808 O O . ALA A 1 107 ? 14.596 -7.522 -16.590 1.00 61.03 107 ALA A O 1
ATOM 809 N N . PRO A 1 108 ? 13.530 -5.653 -15.978 1.00 62.34 108 PRO A N 1
ATOM 810 C CA . PRO A 1 108 ? 13.324 -6.135 -14.624 1.00 62.34 108 PRO A CA 1
ATOM 811 C C . PRO A 1 108 ? 12.400 -7.367 -14.614 1.00 62.34 108 PRO A C 1
ATOM 813 O O . PRO A 1 108 ? 11.379 -7.394 -15.296 1.00 62.34 108 PRO A O 1
ATOM 816 N N . GLN A 1 109 ? 12.766 -8.385 -13.840 1.00 65.56 109 GLN A N 1
ATOM 817 C CA . GLN A 1 109 ? 11.916 -9.514 -13.489 1.00 65.56 109 GLN A CA 1
ATOM 818 C C . GLN A 1 109 ? 10.810 -9.028 -12.549 1.00 65.56 109 GLN A C 1
ATOM 820 O O . GLN A 1 109 ? 11.095 -8.452 -11.495 1.00 65.56 109 GLN A O 1
ATOM 825 N N . GLN A 1 110 ? 9.564 -9.299 -12.937 1.00 69.19 110 GLN A N 1
ATOM 826 C CA . GLN A 1 110 ? 8.376 -8.979 -12.158 1.00 69.19 110 GLN A CA 1
ATOM 827 C C . GLN A 1 110 ? 8.011 -10.150 -11.245 1.00 69.19 110 GLN A C 1
ATOM 829 O O . GLN A 1 110 ? 7.762 -11.257 -11.723 1.00 69.19 110 GLN A O 1
ATOM 834 N N . ASP A 1 111 ? 7.889 -9.880 -9.949 1.00 73.38 111 ASP A N 1
ATOM 835 C CA . ASP A 1 111 ? 7.443 -10.854 -8.960 1.00 73.38 111 ASP A CA 1
ATOM 836 C C . ASP A 1 111 ? 6.254 -10.313 -8.151 1.00 73.38 111 ASP A C 1
ATOM 838 O O . ASP A 1 111 ? 6.098 -9.109 -7.927 1.00 73.38 111 ASP A O 1
ATOM 842 N N . ASN A 1 112 ? 5.412 -11.229 -7.672 1.00 77.12 112 ASN A N 1
ATOM 843 C CA . ASN A 1 112 ? 4.386 -10.909 -6.685 1.00 77.12 112 ASN A CA 1
ATOM 844 C C . ASN A 1 112 ? 5.007 -10.917 -5.288 1.00 77.12 112 ASN A C 1
ATOM 846 O O . ASN A 1 112 ? 5.629 -11.901 -4.878 1.00 77.12 112 ASN A O 1
ATOM 850 N N . LYS A 1 113 ? 4.792 -9.844 -4.533 1.00 78.69 113 LYS A N 1
ATOM 851 C CA . LYS A 1 113 ? 5.236 -9.703 -3.149 1.00 78.69 113 LYS A CA 1
ATOM 852 C C . LYS A 1 113 ? 4.061 -9.715 -2.198 1.00 78.69 113 LYS A C 1
ATOM 854 O O . LYS A 1 113 ? 2.994 -9.172 -2.472 1.00 78.69 113 LYS A O 1
ATOM 859 N N . LEU A 1 114 ? 4.306 -10.318 -1.043 1.00 83.50 114 LEU A N 1
ATOM 860 C CA . LEU A 1 114 ? 3.423 -10.281 0.106 1.00 83.50 114 LEU A CA 1
ATOM 861 C C . LEU A 1 114 ? 4.275 -10.003 1.337 1.00 83.50 114 LEU A C 1
ATOM 863 O O . LEU A 1 114 ? 5.160 -10.792 1.668 1.00 83.50 114 LEU A O 1
ATOM 867 N N . ILE A 1 115 ? 4.005 -8.890 2.010 1.00 84.56 115 ILE A N 1
ATOM 868 C CA . ILE A 1 115 ? 4.704 -8.497 3.233 1.00 84.56 115 ILE A CA 1
ATOM 869 C C . ILE A 1 115 ? 3.707 -8.421 4.381 1.00 84.56 115 ILE A C 1
ATOM 871 O O . ILE A 1 115 ? 2.586 -7.937 4.221 1.00 84.56 115 ILE A O 1
ATOM 875 N N . ARG A 1 116 ? 4.131 -8.931 5.540 1.00 85.12 116 ARG A N 1
ATOM 876 C CA . ARG A 1 116 ? 3.397 -8.870 6.803 1.00 85.12 116 ARG A CA 1
ATOM 877 C C . ARG A 1 116 ? 4.016 -7.801 7.695 1.00 85.12 116 ARG A C 1
ATOM 879 O O . ARG A 1 116 ? 5.229 -7.797 7.874 1.00 85.12 116 ARG A O 1
ATOM 886 N N . LEU A 1 117 ? 3.170 -6.976 8.297 1.00 82.38 117 LEU A N 1
ATOM 887 C CA . LEU A 1 117 ? 3.516 -6.089 9.400 1.00 82.38 117 LEU A CA 1
ATOM 888 C C . LEU A 1 117 ? 2.687 -6.494 10.622 1.00 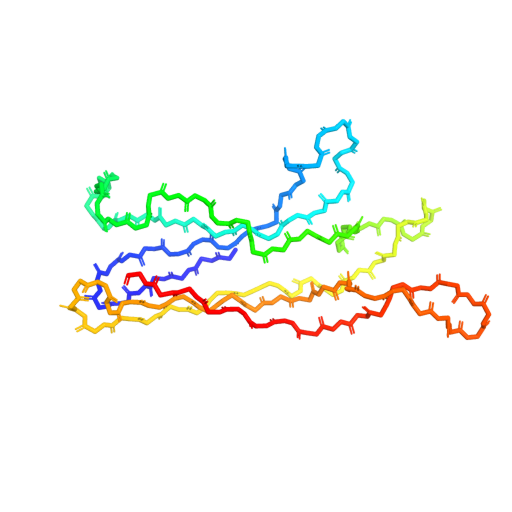82.38 117 LEU A C 1
ATOM 890 O O . LEU A 1 117 ? 1.468 -6.628 10.510 1.00 82.38 117 LEU A O 1
ATOM 894 N N . ASP A 1 118 ? 3.353 -6.726 11.749 1.00 82.00 118 ASP A N 1
ATOM 895 C CA . ASP A 1 118 ? 2.731 -6.995 13.051 1.00 82.00 118 ASP A CA 1
ATOM 896 C C . ASP A 1 118 ? 2.675 -5.684 13.857 1.00 82.00 118 ASP A C 1
ATOM 898 O O . ASP A 1 118 ? 3.652 -4.930 13.821 1.00 82.00 118 ASP A O 1
ATOM 902 N N . TYR A 1 119 ? 1.549 -5.399 14.527 1.00 72.44 119 TYR A N 1
ATOM 903 C CA . TYR A 1 119 ? 1.283 -4.131 15.222 1.00 72.44 119 TYR A CA 1
ATOM 904 C C . TYR A 1 119 ? 0.236 -4.198 16.333 1.00 72.44 119 TYR A C 1
ATOM 906 O O . TYR A 1 119 ? -0.572 -5.155 16.368 1.00 72.44 119 TYR A O 1
#

Nearest PDB structures (foldseek):
  6yf7-assembly1_AA  TM=5.191E-01  e=5.169E+00  Marine phage AC
  1um2-assembly2_B  TM=5.816E-01  e=9.468E+00  Saccharomyces cerevisiae
  1lwt-assembly1_A  TM=3.848E-01  e=9.468E+00  Saccharomyces cerevisiae

Solvent-accessible surface area (backbone atoms only — not comparable to full-atom values): 6776 Å² total; per-residue (Å²): 74,74,26,55,14,82,52,68,46,36,33,37,38,38,46,79,43,29,85,84,31,77,95,74,49,51,31,27,23,41,36,42,42,66,44,46,70,84,72,52,87,46,90,87,47,75,78,62,75,40,78,76,47,81,24,71,61,42,45,83,27,49,66,89,80,76,25,61,67,40,76,83,52,65,44,48,48,43,46,40,69,68,44,92,68,51,25,37,39,38,44,35,34,57,45,48,84,46,83,39,73,59,97,87,41,82,42,65,41,78,45,85,43,75,47,78,47,80,60

Sequence (119 aa):
WIKTDRSTGIINIAYYTSQNDGTFQHRLNVYLNHINPDGLLNVNAISDTHVITSVVNDPAADPLLGGFFFGDYIGVAARGLSIDGASRAYCGFTSNDVQGSYSGVSAPQQDNKLIRLDY

pLDDT: mean 72.01, std 11.99, range [45.44, 91.19]

Secondary structure (DSSP, 8-state):
-EEE-TTT-PEEEEEEE-TTSTTT--SEEEEEEEE-TTS---TTS--S-EEEEEESS-TT--GGGTPPP----EEEEEE--SSTT--EEEEEEEEEEEEEEETTEEEEEEEEEEEEEE-

Mean predicted aligned error: 9.49 Å

Radius of gyration: 16.54 Å; Cα contacts (8 Å, |Δi|>4): 267; chains: 1; bounding box: 31×26×48 Å

Foldseek 3Di:
DWDAAPLQRKIKDWDWFLVPVPPPSAWIWIWIDIAGNVRDCDPLPPNDIDGPDTARHDCPFDVVVVGDHDDPDWDKDKYADNDRQRIKIKIKDKGFDAWDDDPNDTDGDIDIDIDMDTD